Protein AF-A0A6P1ZN16-F1 (afdb_monomer)

Solvent-accessible surface area (backbone atoms only — not comparable to full-atom values): 4380 Å² total; per-residue (Å²): 131,86,72,89,43,71,68,50,49,52,51,40,28,74,74,68,37,75,42,68,56,88,92,74,47,58,86,85,29,33,36,37,56,49,69,58,53,99,87,46,94,49,90,63,67,44,78,47,77,45,69,75,78,85,64,85,75,68,87,79,84,74,85,81,129

Mean predicted aligned error: 6.98 Å

Foldseek 3Di:
DDDPDPVVQVVCQVVFHWDDDPPPADVPKTKHWDADDPPDPDNHIDIDIDHPCPCPPPPPDDDDD

Organism: NCBI:txid370038

Secondary structure (DSSP, 8-state):
-----HHHHHHHHHTT--B--TTTSPTT-EEEEE---TT-S-SS-EEEEE-S---TT--------

InterPro domains:
  IPR021361 Thoeris anti-defense 2-like domain [PF11195] (5-63)

pLDDT: mean 87.36, std 11.06, range [57.97, 97.31]

Radius of gyration: 16.53 Å; Cα contacts (8 Å, |Δi|>4): 63; chains: 1; bounding box: 38×31×44 Å

Structure (mmCIF, N/CA/C/O backbone):
data_AF-A0A6P1ZN16-F1
#
_entry.id   AF-A0A6P1ZN16-F1
#
loop_
_atom_site.group_PDB
_atom_site.id
_atom_site.type_symbol
_atom_site.label_atom_id
_atom_site.label_alt_id
_atom_site.label_comp_id
_atom_site.label_asym_id
_atom_site.label_entity_id
_atom_site.label_seq_id
_atom_site.pdbx_PDB_ins_code
_atom_site.Cartn_x
_atom_site.Cartn_y
_atom_site.Cartn_z
_atom_site.occupancy
_atom_site.B_iso_or_equiv
_atom_site.auth_seq_id
_atom_site.auth_comp_id
_atom_site.auth_asym_id
_atom_site.auth_atom_id
_atom_site.pdbx_PDB_model_num
ATOM 1 N N . MET A 1 1 ? -26.094 -7.053 -6.445 1.00 70.50 1 MET A N 1
ATOM 2 C CA . MET A 1 1 ? -24.804 -6.385 -6.152 1.00 70.50 1 MET A CA 1
ATOM 3 C C . MET A 1 1 ? -23.776 -7.480 -5.907 1.00 70.50 1 MET A C 1
ATOM 5 O O . MET A 1 1 ? -24.109 -8.410 -5.182 1.00 70.50 1 MET A O 1
ATOM 9 N N . GLU A 1 2 ? -22.598 -7.435 -6.536 1.00 74.62 2 GLU A N 1
ATOM 10 C CA . GLU A 1 2 ? -21.553 -8.448 -6.301 1.00 74.62 2 GLU A CA 1
ATOM 11 C C . GLU A 1 2 ? -21.084 -8.391 -4.830 1.00 74.62 2 GLU A C 1
ATOM 13 O O . GLU A 1 2 ? -20.901 -7.290 -4.293 1.00 74.62 2 GLU A O 1
ATOM 18 N N . PRO A 1 3 ? -20.916 -9.535 -4.143 1.00 88.44 3 PRO A N 1
ATOM 19 C CA . PRO A 1 3 ? -20.450 -9.554 -2.762 1.00 88.44 3 PRO A CA 1
ATOM 20 C C . PRO A 1 3 ? -19.000 -9.058 -2.649 1.00 88.44 3 PRO A C 1
ATOM 22 O O . PRO A 1 3 ? -18.124 -9.455 -3.417 1.00 88.44 3 PRO A O 1
ATOM 25 N N . ARG A 1 4 ? -18.7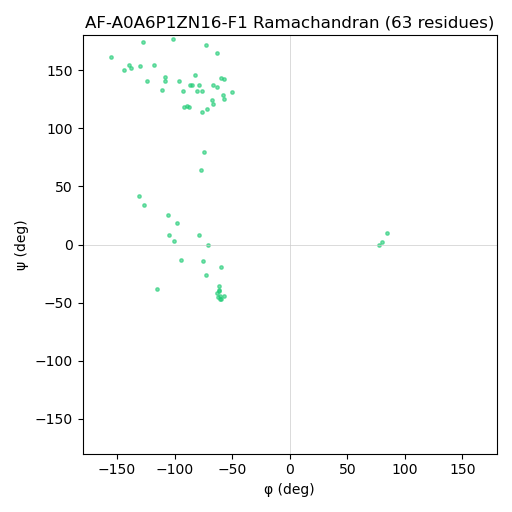26 -8.221 -1.637 1.00 92.44 4 ARG A N 1
ATOM 26 C CA . ARG A 1 4 ? -17.391 -7.662 -1.337 1.00 92.44 4 ARG A CA 1
ATOM 27 C C . ARG A 1 4 ? -16.496 -8.698 -0.646 1.00 92.44 4 ARG A C 1
ATOM 29 O O . ARG A 1 4 ? -16.142 -8.557 0.522 1.00 92.44 4 ARG A O 1
ATOM 36 N N . THR A 1 5 ? -16.198 -9.774 -1.365 1.00 95.31 5 THR A N 1
ATOM 37 C CA . THR A 1 5 ? -15.315 -10.866 -0.937 1.00 95.31 5 THR A CA 1
ATOM 38 C C . THR A 1 5 ? -13.845 -10.438 -0.944 1.00 95.31 5 THR A C 1
ATOM 40 O O . THR A 1 5 ? -13.490 -9.377 -1.464 1.00 95.31 5 THR A O 1
ATOM 43 N N . PHE A 1 6 ? -12.962 -11.290 -0.418 1.00 93.69 6 PHE A N 1
ATOM 44 C CA . PHE A 1 6 ? -11.518 -11.094 -0.557 1.00 93.69 6 PHE A CA 1
ATOM 45 C C . PHE A 1 6 ? -11.089 -11.012 -2.031 1.00 93.69 6 PHE A C 1
ATOM 47 O O . PHE A 1 6 ? -10.348 -10.108 -2.400 1.00 93.69 6 PHE A O 1
ATOM 54 N N . CYS A 1 7 ? -11.607 -11.888 -2.896 1.00 95.62 7 CYS A N 1
ATOM 55 C CA . CYS A 1 7 ? -11.286 -11.860 -4.324 1.00 95.62 7 CYS A CA 1
ATOM 56 C C . CYS A 1 7 ? -11.720 -10.547 -4.986 1.00 95.62 7 CYS A C 1
ATOM 58 O O . CYS A 1 7 ? -10.982 -9.997 -5.801 1.00 95.62 7 CYS A O 1
ATOM 60 N N . TRP A 1 8 ? -12.892 -10.018 -4.614 1.00 96.06 8 TRP A N 1
ATOM 61 C CA . TRP A 1 8 ? -13.330 -8.696 -5.0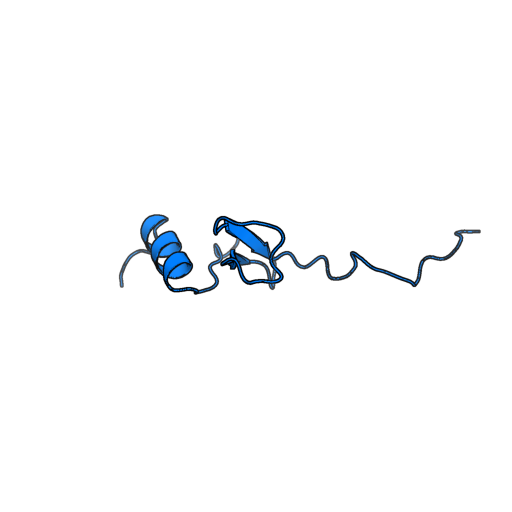64 1.00 96.06 8 TRP A CA 1
ATOM 62 C C . TRP A 1 8 ? -12.339 -7.611 -4.624 1.00 96.06 8 TRP A C 1
ATOM 64 O O . TRP A 1 8 ? -11.912 -6.805 -5.449 1.00 96.06 8 TRP A O 1
ATOM 74 N N . ALA A 1 9 ? -11.921 -7.626 -3.354 1.00 95.62 9 ALA A N 1
ATOM 75 C CA . ALA A 1 9 ? -10.949 -6.675 -2.821 1.00 95.62 9 ALA A CA 1
ATOM 76 C C . ALA A 1 9 ? -9.602 -6.762 -3.555 1.00 95.62 9 ALA A C 1
ATOM 78 O O . ALA A 1 9 ? -9.060 -5.735 -3.954 1.00 95.62 9 ALA A O 1
ATOM 79 N N . LEU A 1 10 ? -9.101 -7.975 -3.800 1.00 94.88 10 LEU A N 1
ATOM 80 C CA . LEU A 1 10 ? -7.848 -8.200 -4.516 1.00 94.88 10 LEU A CA 1
ATOM 81 C C . LEU A 1 10 ? -7.915 -7.692 -5.962 1.00 94.88 10 LEU A C 1
ATOM 83 O O . LEU A 1 10 ? -6.984 -7.039 -6.418 1.00 94.88 10 LEU A O 1
ATOM 87 N N . ARG A 1 11 ? -9.027 -7.919 -6.675 1.00 96.06 11 ARG A N 1
ATOM 88 C CA . ARG A 1 11 ? -9.229 -7.363 -8.025 1.00 96.06 11 ARG A CA 1
ATOM 89 C C . ARG A 1 11 ? -9.197 -5.840 -8.015 1.00 96.06 11 ARG A C 1
ATOM 91 O O . ARG A 1 11 ? -8.473 -5.246 -8.800 1.00 96.06 11 ARG A O 1
ATOM 98 N N . ARG A 1 12 ? -9.907 -5.211 -7.076 1.00 96.94 12 ARG A N 1
ATOM 99 C CA . ARG A 1 12 ? -9.899 -3.749 -6.937 1.00 96.94 12 ARG A CA 1
ATOM 100 C C . ARG A 1 12 ? -8.507 -3.197 -6.632 1.00 96.94 12 ARG A C 1
ATOM 102 O O . ARG A 1 12 ? -8.151 -2.180 -7.216 1.00 96.94 12 ARG A O 1
ATOM 109 N N . LEU A 1 13 ? -7.724 -3.880 -5.797 1.00 96.44 13 LEU A N 1
ATOM 110 C CA . LEU A 1 13 ? -6.322 -3.540 -5.535 1.00 96.44 13 LEU A CA 1
ATOM 111 C C . LEU A 1 13 ? -5.455 -3.651 -6.798 1.00 96.44 13 LEU A C 1
ATOM 113 O O . LEU A 1 13 ? -4.684 -2.741 -7.090 1.00 96.44 13 LEU A O 1
ATOM 117 N N . MET A 1 14 ? -5.597 -4.730 -7.575 1.00 94.44 14 MET A N 1
ATOM 118 C CA . MET A 1 14 ? -4.867 -4.897 -8.840 1.00 94.44 14 MET A CA 1
ATOM 119 C C . MET A 1 14 ? -5.211 -3.804 -9.861 1.00 94.44 14 MET A C 1
ATOM 121 O O . MET A 1 14 ? -4.309 -3.331 -10.556 1.00 94.44 14 MET A O 1
ATOM 125 N N . ASP A 1 15 ? -6.472 -3.359 -9.875 1.00 95.81 15 ASP A N 1
ATOM 126 C CA . ASP A 1 15 ? -6.975 -2.229 -10.668 1.00 95.81 15 ASP A CA 1
ATOM 127 C C . ASP A 1 15 ? -6.477 -0.855 -10.147 1.00 95.81 15 ASP A C 1
ATOM 129 O O . ASP A 1 15 ? -6.836 0.179 -10.703 1.00 95.81 15 ASP A O 1
ATOM 133 N N . GLY A 1 16 ? -5.684 -0.816 -9.066 1.00 95.25 16 GLY A N 1
ATOM 134 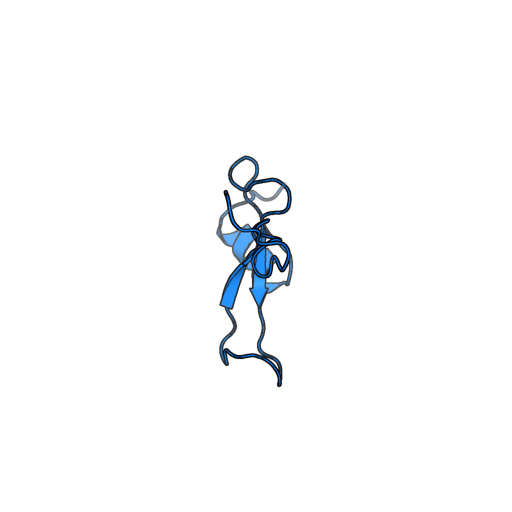C CA . GLY A 1 16 ? -5.133 0.411 -8.474 1.00 95.25 16 GLY A CA 1
ATOM 135 C C . GLY A 1 16 ? -6.059 1.128 -7.488 1.00 95.25 16 GLY A C 1
ATOM 136 O O . GLY A 1 16 ? -5.771 2.245 -7.068 1.00 95.25 16 GLY A O 1
ATOM 137 N N . ASN A 1 17 ? -7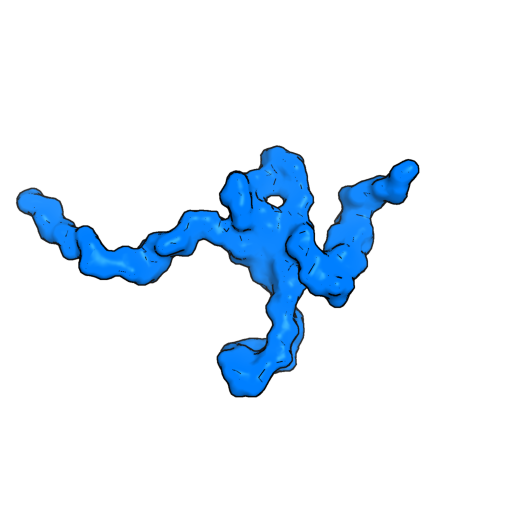.177 0.516 -7.091 1.00 97.19 17 ASN A N 1
ATOM 138 C CA . ASN A 1 17 ? -8.088 1.120 -6.122 1.00 97.19 17 ASN A CA 1
ATOM 139 C C . ASN A 1 17 ? -7.614 0.886 -4.687 1.00 97.19 17 ASN A C 1
ATOM 141 O O . ASN A 1 17 ? -7.151 -0.196 -4.332 1.00 97.19 17 ASN A O 1
ATOM 145 N N . ARG A 1 18 ? -7.874 1.866 -3.822 1.00 96.50 18 ARG A N 1
ATOM 146 C CA . ARG A 1 18 ? -7.717 1.739 -2.369 1.00 96.50 18 ARG A CA 1
ATOM 147 C C . ARG A 1 18 ? -8.871 0.940 -1.780 1.00 96.50 18 ARG A C 1
ATOM 149 O O . ARG A 1 18 ? -10.037 1.237 -2.047 1.00 96.50 18 ARG A O 1
ATOM 156 N N . VAL A 1 19 ? -8.566 -0.041 -0.933 1.00 95.94 19 VAL A N 1
ATOM 157 C CA . VAL A 1 19 ? -9.584 -0.912 -0.327 1.00 95.94 19 VAL A CA 1
ATOM 158 C C . VAL A 1 19 ? -9.493 -0.876 1.194 1.00 95.94 19 VAL A C 1
ATOM 160 O O . VAL A 1 19 ? -8.414 -0.866 1.777 1.00 95.94 19 VAL A O 1
ATOM 163 N N . ARG A 1 20 ? -10.650 -0.877 1.862 1.00 93.94 20 ARG A N 1
ATOM 164 C CA . ARG A 1 20 ? -10.750 -0.978 3.3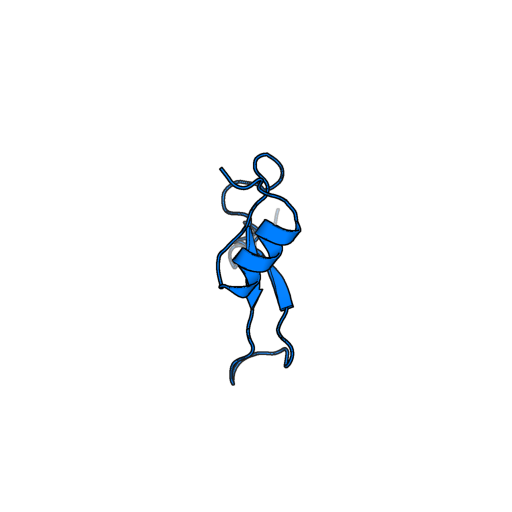22 1.00 93.94 20 ARG A CA 1
ATOM 165 C C . ARG A 1 20 ? -11.873 -1.913 3.739 1.00 93.94 20 ARG A C 1
ATOM 167 O O . ARG A 1 20 ? -12.901 -1.995 3.063 1.00 93.94 20 ARG A O 1
ATOM 174 N N . ARG A 1 21 ? -11.726 -2.543 4.905 1.00 90.62 21 ARG A N 1
ATOM 175 C CA . ARG A 1 21 ? -12.826 -3.258 5.557 1.00 90.62 21 ARG A CA 1
ATOM 176 C C . ARG A 1 21 ? -13.580 -2.294 6.473 1.00 90.62 21 ARG A C 1
ATOM 178 O O . ARG A 1 21 ? -13.010 -1.731 7.407 1.00 90.62 21 ARG A O 1
ATOM 185 N N . LYS A 1 22 ? -14.871 -2.084 6.191 1.00 85.38 22 LYS A N 1
ATOM 186 C CA . LYS A 1 22 ? -15.744 -1.235 7.018 1.00 85.38 22 LYS A CA 1
ATOM 187 C C . LYS A 1 22 ? -15.764 -1.771 8.456 1.00 85.38 22 LYS A C 1
ATOM 189 O O . LYS A 1 22 ? -16.012 -2.957 8.644 1.00 85.38 22 LYS A O 1
ATOM 194 N N . GLY A 1 23 ? -15.516 -0.896 9.432 1.00 83.50 23 GLY A N 1
ATOM 195 C CA . GLY A 1 23 ? -15.518 -1.238 10.860 1.00 83.50 23 GLY A CA 1
ATOM 196 C C . GLY A 1 23 ? -14.248 -1.924 11.374 1.00 83.50 23 GLY A C 1
ATOM 197 O O . GLY A 1 23 ? -14.209 -2.275 12.544 1.00 83.50 23 GLY A O 1
ATOM 198 N N . TRP A 1 24 ? -13.230 -2.123 10.528 1.00 79.94 24 TRP A N 1
ATOM 199 C CA . TRP A 1 24 ? -11.940 -2.690 10.945 1.00 79.94 24 TRP A CA 1
ATOM 200 C C . TRP A 1 24 ? -10.793 -1.687 10.795 1.00 79.94 24 TRP A C 1
ATOM 202 O O . TRP A 1 24 ? -9.932 -1.589 11.657 1.00 79.94 24 TRP A O 1
ATOM 212 N N . ASN A 1 25 ? -10.824 -0.892 9.726 1.00 80.38 25 ASN A N 1
ATOM 213 C CA . ASN A 1 25 ? -9.858 0.174 9.491 1.00 80.38 25 ASN A CA 1
ATOM 214 C C . ASN A 1 25 ? -10.310 1.472 10.180 1.00 80.38 25 ASN A C 1
ATOM 216 O O . ASN A 1 25 ? -11.483 1.847 10.063 1.00 80.38 25 ASN A O 1
ATOM 220 N N . GLY A 1 26 ? -9.380 2.179 10.827 1.00 79.69 26 GLY A N 1
ATOM 221 C CA . GLY A 1 26 ? -9.616 3.529 11.339 1.00 79.69 26 GLY A CA 1
ATOM 222 C C . GLY A 1 26 ? -9.922 4.537 10.217 1.00 79.69 26 GLY A C 1
ATOM 223 O O . GLY A 1 26 ? -9.690 4.245 9.035 1.00 79.69 26 GLY A O 1
ATOM 224 N N . PRO A 1 27 ? -10.455 5.730 10.542 1.00 80.00 27 PRO A N 1
ATOM 225 C CA . PRO A 1 27 ? -10.649 6.799 9.562 1.00 80.00 27 PRO A CA 1
ATOM 226 C C . PRO A 1 27 ? -9.360 7.048 8.767 1.00 80.00 27 PRO A C 1
ATOM 228 O O . PRO A 1 27 ? -8.289 7.131 9.348 1.00 80.00 27 PRO A O 1
ATOM 231 N N . GLY A 1 28 ? -9.441 7.104 7.435 1.00 83.88 28 GLY A N 1
ATOM 232 C CA . GLY A 1 28 ? -8.266 7.324 6.578 1.00 83.88 28 GLY A CA 1
ATOM 233 C C . GLY A 1 28 ? -7.344 6.114 6.360 1.00 83.88 28 GLY A C 1
ATOM 234 O O . GLY A 1 28 ? -6.391 6.230 5.594 1.00 83.88 28 GLY A O 1
ATOM 235 N N . GLN A 1 29 ? -7.630 4.947 6.952 1.00 90.31 29 GLN A N 1
ATOM 236 C CA . GLN A 1 29 ? -6.809 3.745 6.770 1.00 90.31 29 GLN A CA 1
ATOM 237 C C . GLN A 1 29 ? -7.309 2.847 5.626 1.00 90.31 29 GLN A C 1
ATOM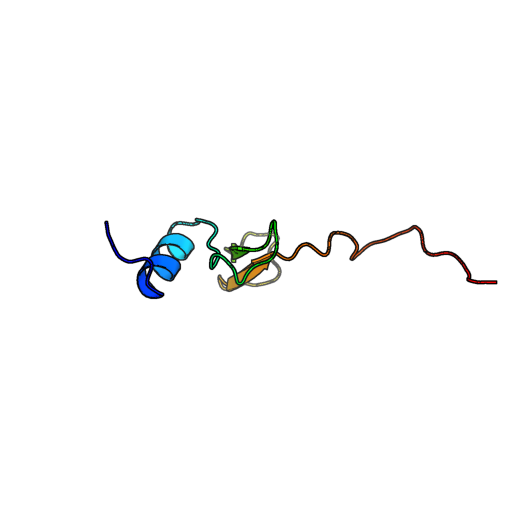 239 O O . GLN A 1 29 ? -8.495 2.497 5.543 1.00 90.31 29 GLN A O 1
ATOM 244 N N . TYR A 1 30 ? -6.405 2.419 4.748 1.00 94.44 30 TYR A N 1
ATOM 245 C CA . TYR A 1 30 ? -6.707 1.577 3.585 1.00 94.44 30 TYR A CA 1
ATOM 246 C C . TYR A 1 30 ? -5.479 0.781 3.139 1.00 94.44 30 TYR A C 1
ATOM 248 O O . TYR A 1 30 ? -4.352 1.118 3.481 1.00 94.44 30 TYR A O 1
ATOM 256 N N . VAL A 1 31 ? -5.707 -0.278 2.369 1.00 95.25 31 VAL A N 1
ATOM 257 C CA . VAL A 1 31 ? -4.655 -1.003 1.654 1.00 95.25 31 VAL A CA 1
ATOM 258 C C . VAL A 1 31 ? -4.585 -0.482 0.222 1.00 95.25 31 VAL A C 1
ATOM 260 O O . VAL A 1 31 ? -5.625 -0.220 -0.393 1.00 95.25 31 VAL A O 1
ATOM 263 N N . GLU A 1 32 ? -3.371 -0.342 -0.299 1.00 96.44 32 GLU A N 1
ATOM 264 C CA . GLU A 1 32 ? -3.078 0.053 -1.679 1.00 96.44 32 GLU A CA 1
ATOM 265 C C . GLU A 1 32 ? -1.903 -0.771 -2.223 1.00 96.44 32 GLU A C 1
ATOM 267 O O . GLU A 1 32 ? -1.084 -1.281 -1.454 1.00 96.44 32 GLU A O 1
ATOM 272 N N . VAL A 1 33 ? -1.843 -0.930 -3.549 1.00 97.31 33 VAL A N 1
ATOM 273 C CA . VAL A 1 33 ? -0.717 -1.573 -4.235 1.00 97.31 33 VAL A CA 1
ATOM 274 C C . VAL A 1 33 ? 0.283 -0.502 -4.630 1.00 97.31 33 VAL A C 1
ATOM 276 O O . VAL A 1 33 ? -0.018 0.360 -5.452 1.00 97.31 33 VAL A O 1
ATOM 279 N N . GLN A 1 34 ? 1.495 -0.599 -4.099 1.00 96.00 34 GLN A N 1
ATOM 280 C CA . GLN A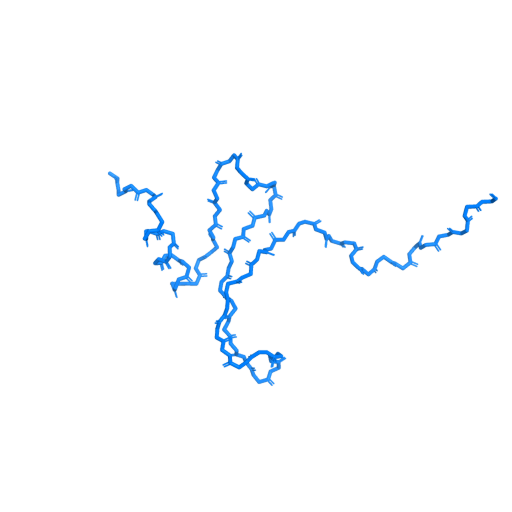 1 34 ? 2.632 0.121 -4.642 1.00 96.00 34 GLN A CA 1
ATOM 281 C C . GLN A 1 34 ? 3.164 -0.651 -5.852 1.00 96.00 34 GLN A C 1
ATOM 283 O O . GLN A 1 34 ? 3.336 -1.874 -5.801 1.00 96.00 34 GLN A O 1
ATOM 288 N N . ARG A 1 35 ? 3.393 0.066 -6.956 1.00 95.62 35 ARG A N 1
ATOM 289 C CA . ARG A 1 35 ? 4.085 -0.457 -8.135 1.00 95.62 35 ARG A CA 1
ATOM 290 C C . ARG A 1 35 ? 5.449 0.231 -8.249 1.00 95.62 35 ARG A C 1
ATOM 292 O O . ARG A 1 35 ? 5.483 1.458 -8.138 1.00 95.62 35 ARG A O 1
ATOM 299 N N . PRO A 1 36 ? 6.541 -0.523 -8.469 1.00 96.31 36 PRO A N 1
ATOM 300 C CA . PRO A 1 36 ? 7.874 0.041 -8.572 1.00 96.31 36 PRO A CA 1
ATOM 301 C C . PRO A 1 36 ? 7.969 1.106 -9.663 1.00 96.31 36 PRO A C 1
ATOM 303 O O . PRO A 1 36 ? 7.392 0.985 -10.741 1.00 96.31 36 PRO A O 1
ATOM 306 N N . THR A 1 37 ? 8.745 2.128 -9.355 1.00 95.44 37 THR A N 1
ATOM 307 C CA . THR A 1 37 ? 9.197 3.212 -10.224 1.00 95.44 37 THR A CA 1
ATOM 308 C C . THR A 1 37 ? 10.716 3.301 -10.108 1.00 95.44 37 THR A C 1
ATOM 310 O O . THR A 1 37 ? 11.301 2.673 -9.223 1.00 95.44 37 THR A O 1
ATOM 313 N N . ASP A 1 38 ? 11.352 4.148 -10.912 1.00 96.62 38 ASP A N 1
ATOM 314 C CA . ASP A 1 38 ? 12.807 4.355 -10.858 1.00 96.62 38 ASP A CA 1
ATOM 315 C C . ASP A 1 38 ? 13.312 4.862 -9.491 1.00 96.62 38 ASP A C 1
ATOM 317 O O . ASP A 1 38 ? 14.485 4.718 -9.166 1.00 96.62 38 ASP A O 1
ATOM 321 N N . LEU A 1 39 ? 12.424 5.423 -8.661 1.00 95.88 39 LEU A N 1
ATOM 322 C CA . LEU A 1 39 ? 12.730 5.899 -7.305 1.00 95.88 39 LEU A CA 1
ATOM 323 C C . LEU A 1 39 ? 12.290 4.920 -6.202 1.00 95.88 39 LEU A C 1
ATOM 325 O O . LEU A 1 39 ? 12.389 5.228 -5.012 1.00 95.88 39 LEU A O 1
ATOM 329 N N . SER A 1 40 ? 11.750 3.755 -6.564 1.00 94.56 40 SER A N 1
ATOM 330 C CA . SER A 1 40 ? 11.232 2.790 -5.596 1.00 94.56 40 SER A CA 1
ATOM 331 C C . SER A 1 40 ? 12.344 1.981 -4.940 1.00 94.56 40 SER A C 1
ATOM 333 O O . SER A 1 40 ? 13.249 1.483 -5.599 1.00 94.56 40 SER A O 1
ATOM 335 N N . LYS A 1 41 ? 12.232 1.783 -3.622 1.00 92.56 41 LYS A N 1
ATOM 336 C CA . LYS A 1 41 ? 13.160 0.932 -2.858 1.00 92.56 41 LYS A CA 1
ATOM 337 C C . LYS A 1 41 ? 12.963 -0.565 -3.125 1.00 92.56 41 LYS A C 1
ATOM 339 O O . LYS A 1 41 ? 13.894 -1.340 -2.946 1.00 92.56 41 LYS A O 1
ATOM 344 N N . MET A 1 42 ? 11.753 -0.970 -3.514 1.00 95.44 42 MET A N 1
ATOM 345 C C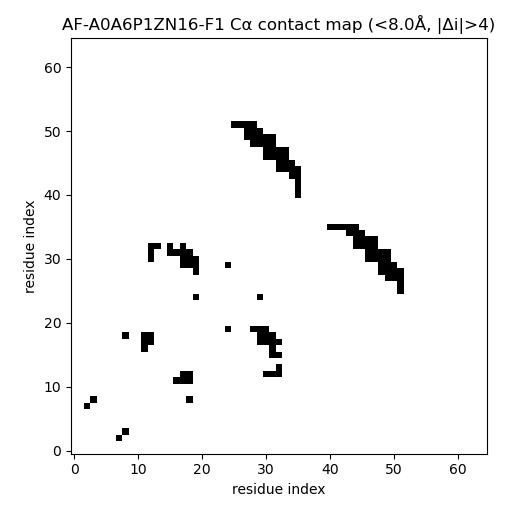A . MET A 1 42 ? 11.396 -2.360 -3.810 1.00 95.44 42 MET A CA 1
ATOM 346 C C . MET A 1 42 ? 11.200 -2.551 -5.314 1.00 95.44 42 MET A C 1
ATOM 348 O O . MET A 1 42 ? 10.611 -1.696 -5.973 1.00 95.44 42 MET A O 1
ATOM 352 N N . THR A 1 43 ? 11.654 -3.691 -5.837 1.00 96.00 43 THR A N 1
ATOM 353 C CA . THR A 1 43 ? 11.596 -4.041 -7.269 1.00 96.00 43 THR A CA 1
ATOM 354 C C . THR A 1 43 ? 10.374 -4.875 -7.652 1.00 96.00 43 THR A C 1
ATOM 356 O O . THR A 1 43 ? 10.068 -5.007 -8.835 1.00 96.00 43 THR A O 1
ATOM 359 N N . ALA A 1 44 ? 9.654 -5.422 -6.670 1.00 96.12 44 ALA A N 1
ATOM 360 C CA . ALA A 1 44 ? 8.396 -6.134 -6.867 1.00 96.12 44 ALA A CA 1
ATOM 361 C C . ALA A 1 44 ? 7.218 -5.290 -6.349 1.00 96.12 44 ALA A C 1
ATOM 363 O O . ALA A 1 44 ? 7.374 -4.617 -5.327 1.00 96.12 44 ALA A O 1
ATOM 364 N N . PRO A 1 45 ? 6.037 -5.331 -6.996 1.00 94.94 45 PRO A N 1
ATOM 365 C CA . PRO A 1 45 ? 4.829 -4.721 -6.451 1.00 94.94 45 PRO A CA 1
ATOM 366 C C . PRO A 1 45 ? 4.456 -5.318 -5.095 1.00 94.94 45 PRO A C 1
ATOM 368 O O . PRO A 1 45 ? 4.568 -6.527 -4.889 1.00 94.94 45 PRO A O 1
ATOM 371 N N . TYR A 1 46 ? 3.955 -4.484 -4.189 1.00 95.00 46 TYR A N 1
ATOM 372 C CA . TYR A 1 46 ? 3.551 -4.916 -2.855 1.00 95.00 46 TYR A CA 1
ATOM 373 C C . TYR A 1 46 ? 2.312 -4.167 -2.372 1.00 95.00 46 TYR A C 1
ATOM 375 O O . TYR A 1 46 ? 2.075 -3.012 -2.724 1.00 95.00 46 TYR A O 1
ATOM 383 N N . CYS A 1 47 ? 1.515 -4.834 -1.538 1.00 94.75 47 CYS A N 1
ATOM 384 C CA . CYS A 1 47 ? 0.439 -4.183 -0.799 1.00 94.75 47 CYS A CA 1
ATOM 385 C C . CYS A 1 47 ? 1.010 -3.578 0.482 1.00 94.75 47 CYS A C 1
ATOM 387 O O . CYS A 1 47 ? 1.761 -4.244 1.194 1.00 94.75 47 CYS A O 1
ATOM 389 N N . TYR A 1 48 ? 0.604 -2.359 0.815 1.00 93.06 48 TYR A N 1
ATOM 390 C CA . TYR A 1 48 ? 0.909 -1.754 2.108 1.00 93.06 48 TYR A CA 1
ATOM 391 C C . TYR A 1 48 ? -0.357 -1.196 2.750 1.00 93.06 48 TYR A C 1
ATOM 393 O O . TYR A 1 48 ? -1.330 -0.861 2.071 1.00 93.06 48 TYR A O 1
ATOM 401 N N . LEU A 1 49 ? -0.347 -1.126 4.080 1.00 91.19 49 LEU A N 1
ATOM 402 C CA . LEU A 1 49 ? -1.382 -0.453 4.848 1.00 91.19 49 LEU A CA 1
ATOM 403 C C . LEU A 1 49 ? -1.004 1.023 4.971 1.00 91.19 49 LEU A C 1
ATOM 405 O O . LEU A 1 49 ? 0.006 1.357 5.585 1.00 91.19 49 LEU A O 1
ATOM 409 N N . HIS A 1 50 ? -1.837 1.901 4.431 1.00 89.25 50 HIS A N 1
ATOM 410 C CA . HIS A 1 50 ? -1.811 3.310 4.779 1.00 89.25 50 HIS A CA 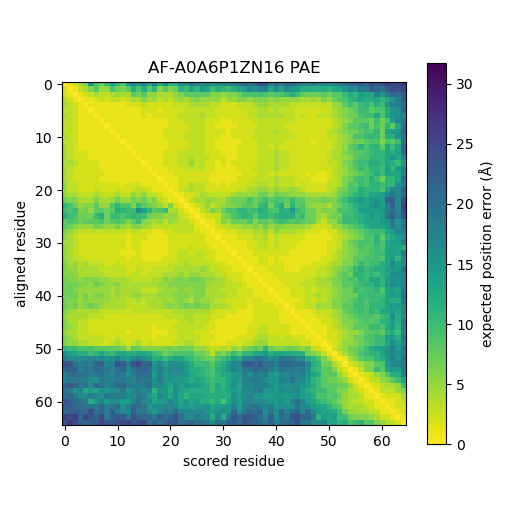1
ATOM 411 C C . HIS A 1 50 ? -2.460 3.472 6.156 1.00 89.25 50 HIS A C 1
ATOM 413 O O . HIS A 1 50 ? -3.656 3.204 6.317 1.00 89.25 50 HIS A O 1
ATOM 419 N N . ASN A 1 51 ? -1.674 3.879 7.151 1.00 83.50 51 ASN A N 1
ATOM 420 C CA . ASN A 1 51 ? -2.167 4.216 8.481 1.00 83.50 51 ASN A CA 1
ATOM 421 C C . ASN A 1 51 ? -2.264 5.749 8.644 1.00 83.50 51 ASN A C 1
ATOM 423 O O . ASN A 1 51 ? -1.951 6.507 7.732 1.00 83.50 51 ASN A O 1
ATOM 427 N N . THR A 1 52 ? -2.761 6.216 9.786 1.00 73.00 52 THR A N 1
ATOM 428 C CA . THR A 1 52 ? -2.871 7.650 10.112 1.00 73.00 52 THR A CA 1
ATOM 429 C C . THR A 1 52 ? -1.722 8.142 10.988 1.00 73.00 52 THR A C 1
ATOM 431 O O . THR A 1 52 ? -1.868 9.171 11.640 1.00 73.00 52 THR A O 1
ATOM 434 N N . GLN A 1 53 ? -0.596 7.422 11.053 1.00 67.44 53 GLN A N 1
ATOM 435 C CA . GLN A 1 53 ? 0.592 7.935 11.737 1.00 67.44 53 GLN A CA 1
ATOM 436 C C . GLN A 1 53 ? 1.226 9.006 10.847 1.00 67.44 53 GLN A C 1
ATOM 438 O O . GLN A 1 53 ? 2.160 8.751 10.097 1.00 67.44 53 GLN A O 1
ATOM 443 N N . GLY A 1 54 ? 0.646 10.205 10.901 1.00 57.97 54 GLY A N 1
ATOM 444 C CA . GLY A 1 54 ? 1.134 11.409 10.233 1.00 57.97 54 GLY A CA 1
ATOM 445 C C . GLY A 1 54 ? 2.288 12.086 10.968 1.00 57.97 54 GLY A C 1
ATOM 446 O O . GLY A 1 54 ? 2.676 13.172 10.568 1.00 57.97 54 GLY A O 1
ATOM 447 N N . ASP A 1 55 ? 2.821 11.447 12.010 1.00 62.62 55 ASP A N 1
ATOM 448 C CA . ASP A 1 55 ? 3.785 12.041 12.936 1.00 62.62 55 ASP A CA 1
ATOM 449 C C . ASP A 1 55 ? 5.056 11.187 13.087 1.00 62.62 55 ASP A C 1
ATOM 451 O O . ASP A 1 55 ? 5.633 11.027 14.155 1.00 62.62 55 ASP A O 1
ATOM 455 N N . LEU A 1 56 ? 5.467 10.532 11.996 1.00 63.69 56 LEU A N 1
ATOM 456 C CA . LEU A 1 56 ? 6.700 9.732 11.972 1.00 63.69 56 LEU A CA 1
ATOM 457 C C . LEU A 1 56 ? 7.969 10.601 11.909 1.00 63.69 56 LEU A C 1
ATOM 459 O O . LEU A 1 56 ? 9.063 10.089 12.131 1.00 63.69 56 LEU A O 1
ATOM 463 N N . PHE A 1 57 ? 7.811 11.890 11.603 1.00 66.88 57 PHE A N 1
ATOM 464 C CA . PHE A 1 57 ? 8.873 12.891 11.509 1.00 66.88 57 PHE A CA 1
ATOM 465 C C . PHE A 1 57 ? 8.495 14.145 12.308 1.00 66.88 57 PHE A C 1
ATOM 467 O O . PHE A 1 57 ? 8.648 15.256 11.812 1.00 66.88 57 PHE A O 1
ATOM 474 N N . ALA A 1 58 ? 7.916 13.965 13.500 1.00 73.56 58 ALA A N 1
ATOM 475 C CA . ALA A 1 58 ? 7.702 15.077 14.419 1.00 73.56 58 ALA A CA 1
ATOM 476 C C . ALA A 1 58 ? 9.060 15.741 14.696 1.00 73.56 58 ALA A C 1
ATOM 478 O O . ALA A 1 58 ? 10.005 15.055 15.095 1.00 73.56 58 ALA A O 1
ATOM 479 N N . ASP A 1 59 ? 9.157 17.046 14.461 1.00 77.00 59 ASP A N 1
ATOM 480 C CA . ASP A 1 59 ? 10.359 17.852 14.719 1.00 77.00 59 ASP A CA 1
ATOM 481 C C . ASP A 1 59 ? 10.182 18.732 15.978 1.00 77.00 59 ASP A C 1
ATOM 483 O O . ASP A 1 59 ? 11.010 19.590 16.276 1.00 77.00 59 ASP A O 1
ATOM 487 N N . ASP A 1 60 ? 9.095 18.525 16.727 1.00 83.00 60 ASP A N 1
ATOM 488 C CA . ASP A 1 60 ? 8.627 19.308 17.876 1.00 83.00 60 ASP A CA 1
ATOM 489 C C . ASP A 1 60 ? 8.847 18.606 19.231 1.00 83.00 60 ASP A C 1
ATOM 491 O O . ASP A 1 60 ? 8.169 18.889 20.217 1.00 83.00 60 ASP A O 1
ATOM 495 N N . TRP A 1 61 ? 9.827 17.705 19.313 1.00 80.44 61 TRP A N 1
ATOM 496 C CA . TRP A 1 61 ? 10.202 17.053 20.570 1.00 80.44 61 TRP A CA 1
ATOM 497 C C . TRP A 1 61 ? 10.832 18.051 21.551 1.00 80.44 61 TRP A C 1
ATOM 499 O O . TRP A 1 61 ? 11.854 18.672 21.252 1.00 80.44 61 TRP A O 1
ATOM 509 N N . GLU A 1 62 ? 10.277 18.148 22.760 1.00 87.88 62 GLU A N 1
ATOM 510 C CA . GLU A 1 62 ? 10.809 18.971 23.852 1.00 87.88 62 GLU A CA 1
ATOM 511 C C . GLU A 1 62 ? 11.211 18.134 25.080 1.00 87.88 62 GLU A C 1
ATOM 513 O O . GLU A 1 62 ? 10.711 17.030 25.305 1.00 87.88 62 GLU A O 1
ATOM 518 N N . ILE A 1 63 ? 12.152 18.651 25.882 1.00 73.81 63 ILE A N 1
ATOM 519 C CA . ILE A 1 63 ? 12.573 18.017 27.140 1.00 73.81 63 ILE A CA 1
ATOM 520 C C . ILE A 1 63 ? 11.442 18.175 28.162 1.00 73.81 63 ILE A C 1
ATOM 522 O O . ILE A 1 63 ? 11.135 19.294 28.573 1.00 73.81 63 ILE A O 1
ATOM 526 N N . ALA A 1 64 ? 10.864 17.058 28.614 1.00 59.19 64 ALA A N 1
ATOM 527 C CA . ALA A 1 64 ? 10.030 17.050 29.812 1.00 59.19 64 ALA A CA 1
ATOM 528 C C . ALA A 1 64 ? 10.925 17.367 31.022 1.00 59.19 64 ALA A C 1
ATOM 530 O O . ALA A 1 64 ? 11.930 16.682 31.222 1.00 59.19 64 ALA A O 1
ATOM 531 N N . GLY A 1 65 ? 10.596 18.448 31.739 1.00 66.62 65 GLY A N 1
ATOM 532 C CA . GLY A 1 65 ? 11.406 19.016 32.828 1.00 66.62 65 GLY A CA 1
ATOM 533 C C . GLY A 1 65 ? 11.774 18.058 33.954 1.00 66.62 65 GLY A C 1
ATOM 534 O O . GLY A 1 65 ? 11.081 17.031 34.136 1.00 66.62 65 GLY A O 1
#

Sequence (65 aa):
MEPRTFCWALRRLMDGNRVRRKGWNGPGQYVEVQRPTDLSKMTAPYCYLHNTQGDLFADDWEIAG

Nearest PDB structures (foldseek):
  8wje-assembly1_A  TM=5.691E-01  e=2.069E-01  Bacillus phage SPO1
  1qk9-assembly1_A  TM=3.458E-01  e=5.724E+00  Homo sapiens